Protein AF-A0A519KTJ7-F1 (afdb_monomer_lite)

Sequence (106 aa):
MRLLVPAAVASVLILSACSQGGETSGTPAAPAAPALVLSGVDLTQPVRLLGTEPFWGIELTGQELVYSGVERPEQRAPQPKPVIQGTVATLQTTSTTGTVFDVTLT

Foldseek 3Di:
DDDDDDDDDDDDDDPDDDPPPDPPPPPPPDPDDPQCAAPNDGLCAWDKDFDDPQTKIWIDHNFKTWIDGPPDPIWIWGWDDWDDDPNKIWTWTATPVGRIDIDIDD

Structure (mmCIF, N/CA/C/O backbone):
data_AF-A0A519KTJ7-F1
#
_entry.id   AF-A0A519KTJ7-F1
#
loop_
_atom_site.group_PDB
_atom_site.id
_atom_site.type_symbol
_atom_site.label_atom_id
_atom_site.label_alt_id
_atom_site.label_comp_id
_atom_site.label_asym_id
_atom_site.label_entity_id
_atom_site.label_seq_id
_atom_site.pdbx_PDB_ins_code
_atom_site.Cartn_x
_atom_site.Cartn_y
_atom_site.Cartn_z
_atom_site.occupancy
_atom_site.B_iso_or_equiv
_atom_site.auth_seq_id
_atom_site.auth_comp_id
_atom_site.auth_asym_id
_atom_site.auth_atom_id
_atom_site.pdbx_PDB_model_num
ATOM 1 N N . MET A 1 1 ? 4.428 -66.314 56.466 1.00 37.81 1 MET A N 1
ATOM 2 C CA . MET A 1 1 ? 5.239 -66.438 57.696 1.00 37.81 1 MET A CA 1
ATOM 3 C C . MET A 1 1 ? 5.959 -65.111 57.890 1.00 37.81 1 MET A C 1
ATOM 5 O O . MET A 1 1 ? 6.564 -64.634 56.943 1.00 37.81 1 MET A O 1
ATOM 9 N N . ARG A 1 2 ? 5.730 -64.455 59.034 1.00 54.97 2 ARG A N 1
ATOM 10 C CA . ARG A 1 2 ? 6.283 -63.142 59.423 1.00 54.97 2 ARG A CA 1
ATOM 11 C C . ARG A 1 2 ? 7.786 -63.236 59.729 1.00 54.97 2 ARG A C 1
ATOM 13 O O . ARG A 1 2 ? 8.233 -64.337 60.020 1.00 54.97 2 ARG A O 1
ATOM 20 N N . LEU A 1 3 ? 8.442 -62.066 59.758 1.00 44.00 3 LEU A N 1
ATOM 21 C CA . LEU A 1 3 ? 9.676 -61.627 60.459 1.00 44.00 3 LEU A CA 1
ATOM 22 C C . LEU A 1 3 ? 10.600 -60.890 59.463 1.00 44.00 3 LEU A C 1
ATOM 24 O O . LEU A 1 3 ? 10.828 -61.409 58.383 1.00 44.00 3 LEU A O 1
ATOM 28 N N . LEU A 1 4 ? 11.207 -59.726 59.709 1.00 46.91 4 LEU A N 1
ATOM 29 C CA . LEU A 1 4 ? 11.170 -58.710 60.767 1.00 46.91 4 LEU A CA 1
ATOM 30 C C . LEU A 1 4 ? 12.007 -57.510 60.220 1.00 46.91 4 LEU A C 1
ATOM 32 O O . LEU A 1 4 ? 13.014 -57.733 59.559 1.00 46.91 4 LEU A O 1
ATOM 36 N N . VAL A 1 5 ? 11.601 -56.263 60.475 1.00 57.19 5 VAL A N 1
ATOM 37 C CA . VAL A 1 5 ? 12.367 -54.989 60.286 1.00 57.19 5 VAL A CA 1
ATOM 38 C C . VAL A 1 5 ? 13.170 -54.769 61.600 1.00 57.19 5 VAL A C 1
ATOM 40 O O . VAL A 1 5 ? 12.591 -55.194 62.608 1.00 57.19 5 VAL A O 1
ATOM 43 N N . PRO A 1 6 ? 14.402 -54.167 61.718 1.00 56.69 6 PRO A N 1
ATOM 44 C CA . PRO A 1 6 ? 14.656 -52.736 61.411 1.00 56.69 6 PRO A CA 1
ATOM 45 C C . PRO A 1 6 ? 16.115 -52.177 61.230 1.00 56.69 6 PRO A C 1
ATOM 47 O O . PRO A 1 6 ? 17.113 -52.818 61.528 1.00 56.69 6 PRO A O 1
ATOM 50 N N . ALA A 1 7 ? 16.154 -50.884 60.851 1.00 48.75 7 ALA A N 1
ATOM 51 C CA . ALA A 1 7 ? 17.023 -49.775 61.323 1.00 48.75 7 ALA A CA 1
ATOM 52 C C . ALA A 1 7 ? 18.487 -49.564 60.848 1.00 48.75 7 ALA A C 1
ATOM 54 O O . ALA A 1 7 ? 19.396 -50.265 61.272 1.00 48.75 7 ALA A O 1
ATOM 55 N N . ALA A 1 8 ? 18.701 -48.442 60.132 1.00 52.06 8 ALA A N 1
ATOM 56 C CA . ALA A 1 8 ? 19.743 -47.401 60.332 1.00 52.06 8 ALA A CA 1
ATOM 57 C C . ALA A 1 8 ? 19.522 -46.298 59.257 1.00 52.06 8 ALA A C 1
ATOM 59 O O . ALA A 1 8 ? 19.644 -46.585 58.075 1.00 52.06 8 ALA A O 1
ATOM 60 N N . VAL A 1 9 ? 18.856 -45.164 59.522 1.00 55.38 9 VAL A N 1
ATOM 61 C CA . VAL A 1 9 ? 19.332 -43.876 60.094 1.00 55.38 9 VAL A CA 1
ATOM 62 C C . VAL A 1 9 ? 20.525 -43.239 59.348 1.00 55.38 9 VAL A C 1
ATOM 64 O O . VAL A 1 9 ? 21.560 -43.875 59.206 1.00 55.38 9 VAL A O 1
ATOM 67 N N . ALA A 1 10 ? 20.359 -41.942 59.021 1.00 50.06 10 ALA A N 1
ATOM 68 C CA . ALA A 1 10 ? 21.260 -40.970 58.360 1.00 50.06 10 ALA A CA 1
ATOM 69 C C . ALA A 1 10 ? 21.206 -41.011 56.818 1.00 50.06 10 ALA A C 1
ATOM 71 O O . ALA A 1 10 ? 21.510 -42.028 56.215 1.00 50.06 10 ALA A O 1
ATOM 72 N N . SER A 1 11 ? 20.724 -39.990 56.100 1.00 53.44 11 SER A N 1
ATOM 73 C CA . SER A 1 11 ? 21.076 -38.555 56.146 1.00 53.44 11 SER A CA 1
ATOM 74 C C . SER A 1 11 ? 19.854 -37.740 55.669 1.00 53.44 11 SER A C 1
ATOM 76 O O . SER A 1 11 ? 19.293 -38.057 54.629 1.00 53.44 11 SER A O 1
ATOM 78 N N . VAL A 1 12 ? 19.221 -36.825 56.410 1.00 58.59 12 VAL A N 1
ATOM 79 C CA . VAL A 1 12 ? 19.664 -35.499 56.885 1.00 58.59 12 VAL A CA 1
ATOM 80 C C . VAL A 1 12 ? 20.399 -34.684 55.809 1.00 58.59 12 VAL A C 1
ATOM 82 O O . VAL A 1 12 ? 21.482 -35.062 55.383 1.00 58.59 12 VAL A O 1
ATOM 85 N N . LEU A 1 13 ? 19.788 -33.534 55.475 1.00 59.00 13 LEU A N 1
ATOM 86 C CA . LEU A 1 13 ? 20.279 -32.379 54.701 1.00 59.00 13 LEU A CA 1
ATOM 87 C C . LEU A 1 13 ? 20.228 -32.466 53.170 1.00 59.00 13 LEU A C 1
ATOM 89 O O . LEU A 1 13 ? 21.270 -32.678 52.575 1.00 59.00 13 LEU A O 1
ATOM 93 N N . ILE A 1 14 ? 19.075 -32.136 52.557 1.00 63.38 14 ILE A N 1
ATOM 94 C CA . ILE A 1 14 ? 18.976 -31.078 51.518 1.00 63.38 14 ILE A CA 1
ATOM 95 C C . ILE A 1 14 ? 17.564 -30.444 51.574 1.00 63.38 14 ILE A C 1
ATOM 97 O O . ILE A 1 14 ? 16.696 -30.715 50.752 1.00 63.38 14 ILE A O 1
ATOM 101 N N . LEU A 1 15 ? 17.320 -29.611 52.591 1.00 56.41 15 LEU A N 1
ATOM 102 C CA . LEU A 1 15 ? 16.210 -28.644 52.642 1.00 56.41 15 LEU A CA 1
ATOM 103 C C . LEU A 1 15 ? 16.801 -27.225 52.611 1.00 56.41 15 LEU A C 1
ATOM 105 O O . LEU A 1 15 ? 16.672 -26.453 53.556 1.00 56.41 15 LEU A O 1
ATOM 109 N N . SER A 1 16 ? 17.513 -26.888 51.535 1.00 56.00 16 SER A N 1
ATOM 110 C CA . SER A 1 16 ? 18.119 -25.565 51.369 1.00 56.00 16 SER A CA 1
ATOM 111 C C . SER A 1 16 ? 17.628 -24.863 50.104 1.00 56.00 16 SER A C 1
ATOM 113 O O . SER A 1 16 ? 17.960 -25.279 48.998 1.00 56.00 16 SER A O 1
ATOM 115 N N . ALA A 1 17 ? 16.932 -23.749 50.348 1.00 51.59 17 ALA A N 1
ATOM 116 C CA . ALA A 1 17 ? 16.737 -22.581 49.487 1.00 51.59 17 ALA A CA 1
ATOM 117 C C . ALA A 1 17 ? 15.804 -22.779 48.277 1.00 51.59 17 ALA A C 1
ATOM 119 O O . ALA A 1 17 ? 16.210 -23.215 47.210 1.00 51.59 17 ALA A O 1
ATOM 120 N N . CYS A 1 18 ? 14.511 -22.461 48.385 1.00 64.19 18 CYS A N 1
ATOM 121 C CA . CYS A 1 18 ? 14.024 -21.072 48.364 1.00 64.19 18 CYS A CA 1
ATOM 122 C C . CYS A 1 18 ? 14.839 -20.195 47.403 1.00 64.19 18 CYS A C 1
ATOM 124 O O . CYS A 1 18 ? 15.650 -19.383 47.838 1.00 64.19 18 CYS A O 1
ATOM 126 N N . SER A 1 19 ? 14.595 -20.331 46.101 1.00 49.00 19 SER A N 1
ATOM 127 C CA . SER A 1 19 ? 14.697 -19.171 45.223 1.00 49.00 19 SER A CA 1
ATOM 128 C C . SER A 1 19 ? 13.278 -18.663 45.023 1.00 49.00 19 SER A C 1
ATOM 130 O O . SER A 1 19 ? 12.453 -19.315 44.386 1.00 49.00 19 SER A O 1
ATOM 132 N N . GLN A 1 20 ? 12.984 -17.555 45.702 1.00 55.16 20 GLN A N 1
ATOM 133 C CA . GLN A 1 20 ? 11.789 -16.749 45.522 1.00 55.16 20 GLN A CA 1
ATOM 134 C C . GLN A 1 20 ? 11.644 -16.504 44.015 1.00 55.16 20 GLN A C 1
ATOM 136 O O . GLN A 1 20 ? 12.455 -15.790 43.425 1.00 55.16 20 GLN A O 1
ATOM 141 N N . GLY A 1 21 ? 10.665 -17.152 43.381 1.00 50.78 21 GLY A N 1
ATOM 142 C CA . GLY A 1 21 ? 10.274 -16.822 42.018 1.00 50.78 21 GLY A CA 1
ATOM 143 C C . GLY A 1 21 ? 9.787 -15.387 42.056 1.00 50.78 21 GLY A C 1
ATOM 144 O O . GLY A 1 21 ? 8.693 -15.133 42.550 1.00 50.78 21 GLY A O 1
ATOM 145 N N . GLY A 1 22 ? 10.662 -14.461 41.667 1.00 52.31 22 GLY A N 1
ATOM 146 C CA . GLY A 1 22 ? 10.378 -13.042 41.676 1.00 52.31 22 GLY A CA 1
ATOM 147 C C . GLY A 1 22 ? 9.082 -12.809 40.925 1.00 52.31 22 GLY A C 1
ATOM 148 O O . GLY A 1 22 ? 8.974 -13.145 39.747 1.00 52.31 22 GLY A O 1
ATOM 149 N N . GLU A 1 23 ? 8.098 -12.253 41.621 1.00 56.47 23 GLU A N 1
ATOM 150 C CA . GLU A 1 23 ? 6.971 -11.616 40.972 1.00 56.47 23 GLU A CA 1
ATOM 151 C C . GLU A 1 23 ? 7.566 -10.465 40.165 1.00 56.47 23 GLU A C 1
ATOM 153 O O . GLU A 1 23 ? 7.867 -9.387 40.679 1.00 56.47 23 GLU A O 1
ATOM 158 N N . THR A 1 24 ? 7.828 -10.724 38.884 1.00 57.72 24 THR A N 1
ATOM 159 C CA . THR A 1 24 ? 7.938 -9.667 37.896 1.00 57.72 24 THR A CA 1
ATOM 160 C C . THR A 1 24 ? 6.618 -8.924 37.983 1.00 57.72 24 THR A C 1
ATOM 162 O O . THR A 1 24 ? 5.607 -9.391 37.462 1.00 57.72 24 THR A O 1
ATOM 165 N N . SER A 1 25 ? 6.628 -7.793 38.694 1.00 60.50 25 SER A N 1
ATOM 166 C CA . SER A 1 25 ? 5.608 -6.763 38.574 1.00 60.50 25 SER A CA 1
ATOM 167 C C . SER A 1 25 ? 5.412 -6.537 37.088 1.00 60.50 25 SER A C 1
ATOM 169 O O . SER A 1 25 ? 6.275 -5.970 36.416 1.00 60.50 25 SER A O 1
ATOM 171 N N . GLY A 1 26 ? 4.316 -7.080 36.566 1.00 60.53 26 GLY A N 1
ATOM 172 C CA . GLY A 1 26 ? 3.933 -6.885 35.189 1.00 60.53 26 GLY A CA 1
ATOM 173 C C . GLY A 1 26 ? 3.752 -5.393 35.002 1.00 60.53 26 GLY A C 1
ATOM 174 O O . GLY A 1 26 ? 2.806 -4.812 35.532 1.00 60.53 26 GLY A O 1
ATOM 175 N N . THR A 1 27 ? 4.679 -4.765 34.280 1.00 70.38 27 THR A N 1
ATOM 176 C CA . THR A 1 27 ? 4.428 -3.471 33.655 1.00 70.38 27 THR A CA 1
ATOM 177 C C . THR A 1 27 ? 3.053 -3.564 32.996 1.00 70.38 27 THR A C 1
ATOM 179 O O . THR A 1 27 ? 2.848 -4.499 32.213 1.00 70.38 27 THR A O 1
ATOM 182 N N . PRO A 1 28 ? 2.103 -2.665 33.319 1.00 70.94 28 PRO A N 1
ATOM 183 C CA . PRO A 1 28 ? 0.800 -2.661 32.679 1.00 70.94 28 PRO A CA 1
ATOM 184 C C . PRO A 1 28 ? 0.990 -2.720 31.167 1.00 70.94 28 PRO A C 1
ATOM 186 O O . PRO A 1 28 ? 1.745 -1.920 30.609 1.00 70.94 28 PRO A O 1
ATOM 189 N N . ALA A 1 29 ? 0.363 -3.707 30.524 1.00 72.12 29 ALA A N 1
ATOM 190 C CA . ALA A 1 29 ? 0.430 -3.851 29.080 1.00 72.12 29 ALA A CA 1
ATOM 191 C C . ALA A 1 29 ? 0.033 -2.515 28.444 1.00 72.12 29 ALA A C 1
ATOM 193 O O . ALA A 1 29 ? -0.997 -1.936 28.799 1.00 72.12 29 ALA A O 1
ATOM 194 N N . ALA A 1 30 ? 0.879 -2.009 27.544 1.00 76.38 30 ALA A N 1
ATOM 195 C CA . ALA A 1 30 ? 0.569 -0.795 26.812 1.00 76.38 30 ALA A CA 1
ATOM 196 C C . ALA A 1 30 ? -0.804 -0.961 26.130 1.00 76.38 30 ALA A C 1
ATOM 198 O O . ALA A 1 30 ? -1.097 -2.058 25.640 1.00 76.38 30 ALA A O 1
ATOM 199 N N . PRO A 1 31 ? -1.647 0.089 26.107 1.00 69.38 31 PRO A N 1
ATOM 200 C CA . PRO A 1 31 ? -2.938 0.020 25.443 1.00 69.38 31 PRO A CA 1
ATOM 201 C C . PRO A 1 31 ? -2.763 -0.503 24.017 1.00 69.38 31 PRO A C 1
ATOM 203 O O . PRO A 1 31 ? -1.839 -0.088 23.311 1.00 69.38 31 PRO A O 1
ATOM 206 N N . ALA A 1 32 ? -3.640 -1.421 23.607 1.00 66.31 32 ALA A N 1
ATOM 207 C CA . ALA A 1 32 ? -3.634 -1.943 22.249 1.00 66.31 32 ALA A CA 1
ATOM 208 C C . ALA A 1 32 ? -3.697 -0.775 21.255 1.00 66.31 32 ALA A C 1
ATOM 210 O O . ALA A 1 32 ? -4.489 0.156 21.425 1.00 66.31 32 ALA A O 1
ATOM 211 N N . ALA A 1 33 ? -2.835 -0.811 20.236 1.00 68.62 33 ALA A N 1
ATOM 212 C CA . ALA A 1 33 ? -2.850 0.199 19.190 1.00 68.62 33 ALA A CA 1
ATOM 213 C C . ALA A 1 33 ? -4.248 0.250 18.541 1.00 68.62 33 ALA A C 1
ATOM 215 O O . ALA A 1 33 ? -4.878 -0.799 18.386 1.00 68.62 33 ALA A O 1
ATOM 216 N N . PRO A 1 34 ? -4.743 1.444 18.163 1.00 68.56 34 PRO A N 1
ATOM 217 C CA . PRO A 1 34 ? -6.030 1.564 17.492 1.00 68.56 34 PRO A CA 1
ATOM 218 C C . PRO A 1 34 ? -6.052 0.697 16.231 1.00 68.56 34 PRO A C 1
ATOM 220 O O . PRO A 1 34 ? -5.069 0.647 15.486 1.00 68.56 34 PRO A O 1
ATOM 223 N N . ALA A 1 35 ? -7.175 0.010 16.015 1.00 73.31 35 ALA A N 1
ATOM 224 C CA . ALA A 1 35 ? -7.362 -0.858 14.864 1.00 73.31 35 ALA A CA 1
ATOM 225 C C . ALA A 1 35 ? -7.263 -0.032 13.572 1.00 73.31 35 ALA A C 1
ATOM 227 O O . ALA A 1 35 ? -7.957 0.975 13.420 1.00 73.31 35 ALA A O 1
ATOM 228 N N . LEU A 1 36 ? -6.399 -0.448 12.643 1.00 88.88 36 LEU A N 1
ATOM 229 C CA . LEU A 1 36 ? -6.225 0.217 11.351 1.00 88.88 36 LEU A CA 1
ATOM 230 C C . LEU A 1 36 ? -7.271 -0.293 10.355 1.00 88.88 36 LEU A C 1
ATOM 232 O O . LEU A 1 36 ? -6.935 -0.891 9.339 1.00 88.88 36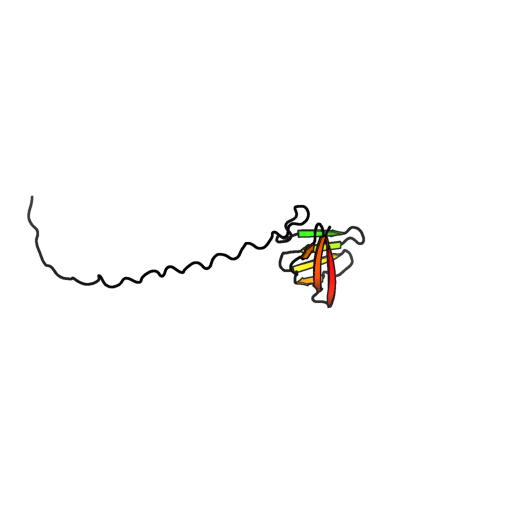 LEU A O 1
ATOM 236 N N . VAL A 1 37 ? -8.547 -0.088 10.679 1.00 93.88 37 VAL A N 1
ATOM 237 C CA . VAL A 1 37 ? -9.675 -0.560 9.871 1.00 93.88 37 VAL A CA 1
ATOM 238 C C . VAL A 1 37 ? -10.236 0.587 9.033 1.00 93.88 37 VAL A C 1
ATOM 240 O O . VAL A 1 37 ? -10.669 1.599 9.582 1.00 93.88 37 VAL A O 1
ATOM 243 N N . LEU A 1 38 ? -10.272 0.413 7.711 1.00 94.75 38 LEU A N 1
ATOM 244 C CA . LEU A 1 38 ? -10.885 1.333 6.751 1.00 94.75 38 LEU A CA 1
ATOM 245 C C . LEU A 1 38 ? -12.106 0.660 6.120 1.00 94.75 38 LEU A C 1
ATOM 247 O O . LEU A 1 38 ? -11.965 -0.341 5.425 1.00 94.75 38 LEU A O 1
ATOM 251 N N . SER A 1 39 ? -13.309 1.183 6.363 1.00 92.44 39 SER A N 1
ATOM 252 C CA . SER A 1 39 ? -14.551 0.651 5.769 1.00 92.44 39 SER A CA 1
ATOM 253 C C . SER A 1 39 ? -14.752 -0.864 5.982 1.00 92.44 39 SER A C 1
ATOM 255 O O . SER A 1 39 ? -15.289 -1.564 5.130 1.00 92.44 39 SER A O 1
ATOM 257 N N . GLY A 1 40 ? -14.303 -1.386 7.131 1.00 93.19 40 GLY A N 1
ATOM 258 C CA . GLY A 1 40 ? -14.355 -2.815 7.469 1.00 93.19 40 GLY A CA 1
ATOM 259 C C . GLY A 1 40 ? -13.159 -3.644 6.981 1.00 93.19 40 GLY A C 1
ATOM 260 O O . GLY A 1 40 ? -13.063 -4.817 7.331 1.00 93.19 40 GLY A O 1
ATOM 261 N N . VAL A 1 41 ? -12.230 -3.048 6.230 1.00 94.81 41 VAL A N 1
ATOM 262 C CA . VAL A 1 41 ? -10.977 -3.680 5.800 1.00 94.81 41 VAL A CA 1
ATOM 263 C C . VAL A 1 41 ? -9.891 -3.417 6.834 1.00 94.81 41 VAL A C 1
ATOM 265 O O . VAL A 1 41 ? -9.547 -2.268 7.096 1.00 94.81 41 VAL A O 1
ATOM 268 N N . ASP A 1 42 ? -9.330 -4.475 7.411 1.00 93.56 42 ASP A N 1
ATOM 269 C CA . ASP A 1 42 ? -8.188 -4.3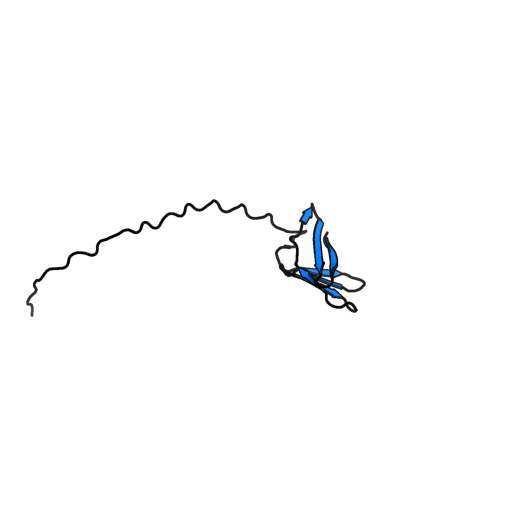79 8.320 1.00 93.56 42 ASP A CA 1
ATOM 270 C C . ASP A 1 42 ? -6.879 -4.207 7.531 1.00 93.56 42 ASP A C 1
ATOM 272 O O . ASP A 1 42 ? -6.382 -5.149 6.917 1.00 93.56 42 ASP A O 1
ATOM 276 N N . LEU A 1 43 ? -6.304 -3.002 7.568 1.00 94.00 43 LEU A N 1
ATOM 277 C CA . LEU A 1 43 ? -5.050 -2.658 6.890 1.00 94.00 43 LEU A CA 1
ATOM 278 C C . LEU A 1 43 ? -3.799 -3.178 7.622 1.00 94.00 43 LEU A C 1
ATOM 280 O O . LEU A 1 43 ? -2.680 -2.935 7.165 1.00 94.00 43 LEU A O 1
ATOM 284 N N . THR A 1 44 ? -3.955 -3.861 8.763 1.00 91.12 44 THR A N 1
ATOM 285 C CA . THR A 1 44 ? -2.863 -4.626 9.393 1.00 91.12 44 THR A CA 1
ATOM 286 C C . THR A 1 44 ? -2.676 -6.006 8.766 1.00 91.12 44 THR A C 1
ATOM 288 O O . THR A 1 44 ? -1.626 -6.620 8.952 1.00 91.12 44 THR A O 1
ATOM 291 N N . GLN A 1 45 ? -3.673 -6.483 8.019 1.00 94.38 45 GLN A N 1
ATOM 292 C CA . GLN A 1 45 ? -3.612 -7.731 7.270 1.00 94.38 45 GLN A CA 1
ATOM 293 C C . GLN A 1 45 ? -3.154 -7.481 5.829 1.00 94.38 45 GLN A C 1
ATOM 295 O O . GLN A 1 45 ? -3.244 -6.351 5.339 1.00 94.38 45 GLN A O 1
ATOM 300 N N . PRO A 1 46 ? -2.691 -8.527 5.121 1.00 96.38 46 PRO A N 1
ATOM 301 C CA . PRO A 1 46 ? -2.426 -8.416 3.702 1.00 96.38 46 PRO A CA 1
ATOM 302 C C . PRO A 1 46 ? -3.673 -7.988 2.920 1.00 96.38 46 PRO A C 1
ATOM 304 O O . PRO A 1 46 ? -4.731 -8.611 3.036 1.00 96.38 46 PRO A O 1
ATOM 307 N N . VAL A 1 47 ? -3.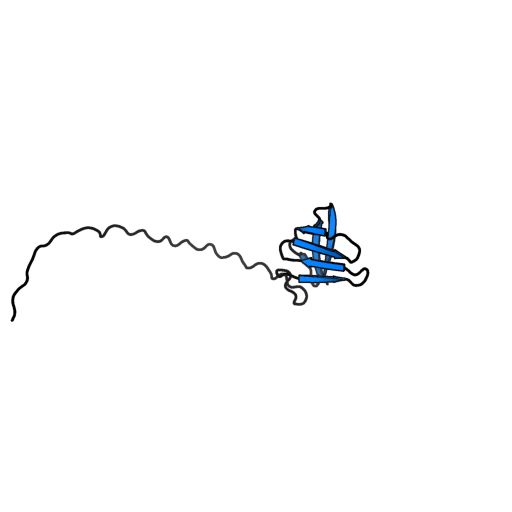548 -6.945 2.100 1.00 97.06 47 VAL A N 1
ATOM 308 C CA . VAL A 1 47 ? -4.636 -6.434 1.253 1.00 97.06 47 VAL A CA 1
A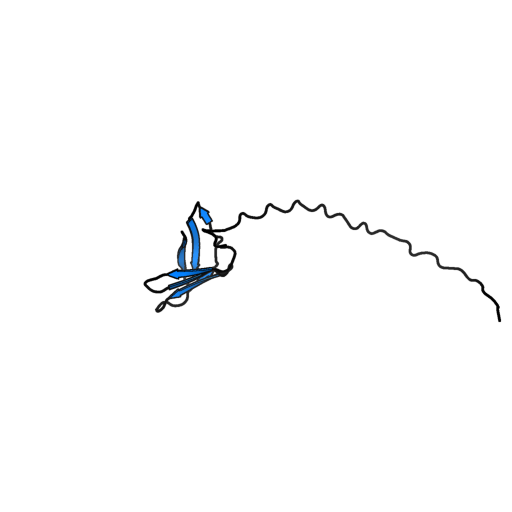TOM 309 C C . VAL A 1 47 ? -4.163 -6.229 -0.179 1.00 97.06 47 VAL A C 1
ATOM 311 O O . VAL A 1 47 ? -3.015 -5.865 -0.434 1.00 97.06 47 VAL A O 1
ATOM 314 N N . ARG A 1 48 ? -5.076 -6.436 -1.132 1.00 97.44 48 ARG A N 1
ATOM 315 C CA . ARG A 1 48 ? -4.818 -6.236 -2.559 1.00 97.44 48 ARG A CA 1
ATOM 316 C C . ARG A 1 48 ? -5.686 -5.110 -3.101 1.00 97.44 48 ARG A C 1
ATOM 318 O O . ARG A 1 48 ? -6.910 -5.187 -3.062 1.00 97.44 48 ARG A O 1
ATOM 325 N N . LEU A 1 49 ? -5.028 -4.093 -3.635 1.00 96.38 49 LEU A N 1
ATOM 326 C CA . LEU A 1 49 ? -5.630 -2.955 -4.313 1.00 96.38 49 LEU A CA 1
ATOM 327 C C . LEU A 1 49 ? -5.608 -3.223 -5.815 1.00 96.38 49 LEU A C 1
ATOM 329 O O . LEU A 1 49 ? -4.592 -3.675 -6.349 1.00 96.38 49 LEU A O 1
ATOM 333 N N . LEU A 1 50 ? -6.718 -2.948 -6.492 1.00 96.06 50 LEU A N 1
ATOM 334 C CA . LEU A 1 50 ? -6.872 -3.167 -7.926 1.00 96.06 50 LEU A CA 1
ATOM 335 C C . LEU A 1 50 ? -7.314 -1.864 -8.579 1.00 96.06 50 LEU A C 1
ATOM 337 O O . LEU A 1 50 ? -8.311 -1.274 -8.167 1.00 96.06 50 LEU A O 1
ATOM 341 N N . GLY A 1 51 ? -6.580 -1.435 -9.599 1.00 93.69 51 GLY A N 1
ATOM 342 C CA . GLY A 1 51 ? -6.933 -0.281 -10.409 1.00 93.69 51 GLY A CA 1
ATOM 343 C C . GLY A 1 51 ? -7.387 -0.678 -11.801 1.00 93.69 51 GLY A C 1
ATOM 344 O O . GLY A 1 51 ? -6.807 -1.560 -12.442 1.00 93.69 51 GLY A O 1
ATOM 345 N N . THR A 1 52 ? -8.418 0.008 -12.280 1.00 90.44 52 THR A N 1
ATOM 346 C CA . THR A 1 52 ? -8.893 -0.093 -13.657 1.00 90.44 52 THR A CA 1
ATOM 347 C C . THR A 1 52 ? -8.314 1.057 -14.472 1.00 90.44 52 THR A C 1
ATOM 349 O O . THR A 1 52 ? -8.596 2.214 -14.183 1.00 90.44 52 THR A O 1
ATOM 352 N N . GLU A 1 53 ? -7.538 0.704 -15.492 1.00 90.12 53 GLU A N 1
ATOM 353 C CA . GLU A 1 53 ? -6.997 1.575 -16.544 1.00 90.12 53 GLU A CA 1
ATOM 354 C C . GLU A 1 53 ? -5.944 2.640 -16.132 1.00 90.12 53 GLU A C 1
ATOM 356 O O . GLU A 1 53 ? -6.245 3.627 -15.464 1.00 90.12 53 GLU A O 1
ATOM 361 N N . PRO A 1 54 ? -4.680 2.464 -16.582 1.00 88.50 54 PRO A N 1
ATOM 362 C CA . PRO A 1 54 ? -4.144 1.183 -17.062 1.00 88.50 54 PRO A CA 1
ATOM 363 C C . PRO A 1 54 ? -4.372 0.105 -15.989 1.00 88.50 54 PRO A C 1
ATOM 365 O O . PRO A 1 54 ? -4.422 0.423 -14.809 1.00 88.50 54 PRO A O 1
ATOM 368 N N . PHE A 1 55 ? -4.555 -1.165 -16.354 1.00 94.94 55 PHE A N 1
ATOM 369 C CA . PHE A 1 55 ? -4.720 -2.203 -15.329 1.00 94.94 55 PHE A CA 1
ATOM 370 C C . PHE A 1 55 ? -3.459 -2.296 -14.462 1.00 94.94 55 PHE A C 1
ATOM 372 O O . PHE A 1 55 ? -2.352 -2.504 -14.975 1.00 94.94 55 PHE A O 1
ATOM 379 N N . TRP A 1 56 ? -3.635 -2.143 -13.153 1.00 95.94 56 TRP A N 1
ATOM 380 C CA . TRP A 1 56 ? -2.561 -2.229 -12.169 1.00 95.94 56 TRP A CA 1
ATOM 381 C C . TRP A 1 56 ? -3.063 -2.844 -10.864 1.00 95.94 56 TRP A C 1
ATOM 383 O O . TRP A 1 56 ? -4.264 -2.907 -10.593 1.00 95.94 56 TRP A O 1
ATOM 393 N N . GLY A 1 57 ? -2.124 -3.304 -10.045 1.00 97.06 57 GLY A N 1
ATOM 394 C CA . GLY A 1 57 ? -2.398 -3.774 -8.698 1.00 97.06 57 GLY A CA 1
ATOM 395 C C . GLY A 1 57 ? -1.303 -3.362 -7.726 1.00 97.06 57 GLY A C 1
ATOM 396 O O . GLY A 1 57 ? -0.141 -3.215 -8.108 1.00 97.06 57 GLY A O 1
ATOM 397 N N . ILE A 1 58 ? -1.691 -3.195 -6.466 1.00 97.62 58 ILE A N 1
ATOM 398 C CA . ILE A 1 58 ? -0.769 -3.051 -5.341 1.00 97.62 58 ILE A CA 1
ATOM 399 C C . ILE A 1 58 ? -1.116 -4.123 -4.313 1.00 97.62 58 ILE A C 1
ATOM 401 O O . ILE A 1 58 ? -2.264 -4.227 -3.888 1.00 97.62 58 ILE A O 1
ATOM 405 N N . GLU A 1 59 ? -0.131 -4.908 -3.900 1.00 98.25 59 GLU A N 1
ATOM 406 C CA . GLU A 1 59 ? -0.243 -5.799 -2.750 1.00 98.25 59 GLU A CA 1
ATOM 407 C C . GLU A 1 59 ? 0.455 -5.155 -1.553 1.00 98.25 59 GLU A C 1
ATOM 409 O O . GLU A 1 59 ? 1.632 -4.800 -1.626 1.00 98.25 59 GLU A O 1
ATOM 414 N N . LEU A 1 60 ? -0.288 -4.969 -0.466 1.00 97.69 60 LEU A N 1
ATOM 415 C CA . LEU A 1 60 ? 0.229 -4.542 0.828 1.00 97.69 60 LEU A CA 1
ATOM 416 C C . LEU A 1 60 ? 0.321 -5.797 1.690 1.00 97.69 60 LEU A C 1
ATOM 418 O O . LEU A 1 60 ? -0.704 -6.336 2.087 1.00 97.69 60 LEU A O 1
ATOM 422 N N . THR A 1 61 ? 1.527 -6.292 1.947 1.00 96.31 61 THR A N 1
ATOM 423 C CA . THR A 1 61 ? 1.763 -7.583 2.633 1.00 96.31 61 THR A CA 1
ATOM 424 C C . THR A 1 61 ? 1.887 -7.460 4.157 1.00 96.31 61 THR A C 1
ATOM 426 O O . THR A 1 61 ? 2.061 -8.455 4.855 1.00 96.31 61 THR A O 1
ATOM 429 N N . GLY A 1 62 ? 1.852 -6.233 4.681 1.00 93.81 62 GLY A N 1
ATOM 430 C CA . GLY A 1 62 ? 2.198 -5.894 6.065 1.00 93.81 62 GLY A CA 1
ATOM 431 C C . GLY A 1 62 ? 3.680 -5.546 6.256 1.00 93.81 62 GLY A C 1
ATOM 432 O O . GLY A 1 62 ? 4.043 -4.982 7.286 1.00 93.81 62 GLY A O 1
ATOM 433 N N . GLN A 1 63 ? 4.530 -5.839 5.267 1.00 95.12 63 GLN A N 1
ATOM 434 C CA . GLN A 1 63 ? 5.971 -5.546 5.291 1.00 95.12 63 GLN A CA 1
ATOM 435 C C . GLN A 1 63 ? 6.427 -4.812 4.030 1.00 95.12 63 GLN A C 1
ATOM 437 O O . GLN A 1 63 ? 7.203 -3.859 4.101 1.00 95.12 63 GLN A O 1
ATOM 442 N N . GLU A 1 64 ? 5.910 -5.230 2.879 1.00 97.44 64 GLU A N 1
ATOM 443 C CA . GLU A 1 64 ? 6.216 -4.670 1.567 1.00 97.44 64 GLU A CA 1
ATOM 444 C C . GLU A 1 64 ? 4.952 -4.213 0.842 1.00 97.44 64 GLU A C 1
ATOM 446 O O . GLU A 1 64 ? 3.897 -4.848 0.929 1.00 97.44 64 GLU A O 1
ATOM 451 N N . LEU A 1 65 ? 5.119 -3.139 0.075 1.00 98.31 65 LEU A N 1
ATOM 452 C CA . LEU A 1 65 ? 4.249 -2.735 -1.013 1.00 98.31 65 LEU A CA 1
ATOM 453 C C . LEU A 1 65 ? 4.829 -3.301 -2.313 1.00 98.31 65 LEU A C 1
ATOM 455 O O . LEU A 1 65 ? 5.964 -2.979 -2.677 1.00 98.31 65 LEU A O 1
ATOM 459 N N . VAL A 1 66 ? 4.040 -4.107 -3.024 1.00 98.31 66 VAL A N 1
ATOM 460 C CA . VAL A 1 66 ? 4.394 -4.664 -4.338 1.00 98.31 66 VAL A CA 1
ATOM 461 C C . VAL A 1 66 ? 3.451 -4.101 -5.393 1.00 98.31 66 VAL A C 1
ATOM 463 O O . VAL A 1 66 ? 2.256 -4.388 -5.389 1.00 98.31 66 VAL A O 1
ATOM 466 N N . TYR A 1 67 ? 3.984 -3.291 -6.300 1.00 97.62 67 TYR A N 1
ATOM 467 C CA . TYR A 1 67 ? 3.258 -2.736 -7.436 1.00 97.62 67 TYR A CA 1
ATOM 468 C C . TYR A 1 67 ? 3.460 -3.601 -8.681 1.00 97.62 67 TYR A C 1
ATOM 470 O O . TYR A 1 67 ? 4.591 -3.944 -9.026 1.00 97.62 67 TYR A O 1
ATOM 478 N N . SER A 1 68 ? 2.371 -3.885 -9.397 1.00 96.94 68 SER A N 1
ATOM 479 C CA . SER A 1 68 ? 2.376 -4.608 -10.674 1.00 96.94 68 SER A CA 1
ATOM 480 C C . SER A 1 68 ? 1.466 -3.926 -11.700 1.00 96.94 68 SER A C 1
ATOM 482 O O . SER A 1 68 ? 0.407 -3.396 -11.361 1.00 96.94 68 SER A O 1
ATOM 484 N N . GLY A 1 69 ? 1.864 -3.948 -12.972 1.00 95.31 69 GLY A N 1
ATOM 485 C CA . GLY A 1 69 ? 1.071 -3.433 -14.090 1.00 95.31 69 GLY A CA 1
ATOM 486 C C . GLY A 1 69 ? 1.407 -4.170 -15.385 1.00 95.31 69 GLY A C 1
ATOM 487 O O . GLY A 1 69 ? 2.510 -4.684 -15.528 1.00 95.31 69 GLY A O 1
ATOM 488 N N . VAL A 1 70 ? 0.464 -4.226 -16.331 1.00 91.50 70 VAL A N 1
ATOM 489 C CA . VAL A 1 70 ? 0.570 -5.067 -17.549 1.00 91.50 70 VAL A CA 1
ATOM 490 C C . VAL A 1 70 ? 1.822 -4.770 -18.389 1.00 91.50 70 VAL A C 1
ATOM 492 O O . VAL A 1 70 ? 2.407 -5.682 -18.963 1.00 91.50 70 VAL A O 1
ATOM 495 N N . GLU A 1 71 ? 2.268 -3.515 -18.423 1.00 89.25 71 GLU A N 1
ATOM 496 C CA . GLU A 1 71 ? 3.424 -3.069 -19.221 1.00 89.25 71 GLU A CA 1
ATOM 497 C C . GLU A 1 71 ? 4.479 -2.345 -18.379 1.00 89.25 71 GLU A C 1
ATOM 499 O O . GLU A 1 71 ? 5.288 -1.563 -18.880 1.00 89.25 71 GLU A O 1
ATOM 504 N N . ARG A 1 72 ? 4.446 -2.553 -17.062 1.00 90.12 72 ARG A N 1
ATOM 505 C CA . ARG A 1 72 ? 5.359 -1.898 -16.128 1.00 90.12 72 ARG A CA 1
ATOM 506 C C . ARG A 1 72 ? 6.108 -2.971 -15.348 1.00 90.12 72 ARG A C 1
ATOM 508 O O . ARG A 1 72 ? 5.463 -3.895 -14.856 1.00 90.12 72 ARG A O 1
ATOM 515 N N . PRO A 1 73 ? 7.442 -2.861 -15.214 1.00 94.56 73 PRO A N 1
ATOM 516 C CA . PRO A 1 73 ? 8.185 -3.730 -14.316 1.00 94.56 73 PRO A CA 1
ATOM 517 C C . PRO A 1 73 ? 7.577 -3.696 -12.914 1.00 94.56 73 PRO A C 1
ATOM 519 O O . PRO A 1 73 ? 7.117 -2.644 -12.462 1.00 94.56 73 PRO A O 1
ATOM 522 N N . GLU A 1 74 ? 7.597 -4.839 -12.233 1.00 97.19 74 GLU A N 1
ATOM 523 C CA . GLU A 1 74 ? 7.227 -4.896 -10.823 1.00 97.19 74 GLU A CA 1
ATOM 524 C C . GLU A 1 74 ? 8.121 -3.944 -10.019 1.00 97.19 74 GLU A C 1
ATOM 526 O O . GLU A 1 74 ? 9.332 -3.856 -10.245 1.00 97.19 74 GLU A O 1
ATOM 531 N N . GLN A 1 75 ? 7.522 -3.226 -9.074 1.00 97.94 75 GLN A N 1
ATOM 532 C CA . GLN A 1 75 ? 8.240 -2.336 -8.171 1.00 97.94 75 GLN A CA 1
ATOM 533 C C . GLN A 1 75 ? 7.927 -2.707 -6.729 1.00 97.94 75 GLN A C 1
ATOM 535 O O . GLN A 1 75 ? 6.779 -2.971 -6.377 1.00 97.94 75 GLN A O 1
ATOM 540 N N . ARG A 1 76 ? 8.956 -2.694 -5.882 1.00 98.44 76 ARG A N 1
ATOM 541 C CA . ARG A 1 76 ? 8.846 -3.028 -4.459 1.00 98.44 76 ARG A CA 1
ATOM 542 C C . ARG A 1 76 ? 9.287 -1.865 -3.597 1.00 98.44 76 ARG A C 1
ATOM 544 O O . ARG A 1 76 ? 10.286 -1.216 -3.916 1.00 98.44 76 ARG A O 1
ATOM 551 N N . ALA A 1 77 ? 8.569 -1.634 -2.509 1.00 98.44 77 ALA A N 1
ATOM 552 C CA . ALA A 1 77 ? 8.883 -0.629 -1.503 1.00 98.44 77 ALA A CA 1
ATOM 553 C C . ALA A 1 77 ? 8.592 -1.177 -0.095 1.00 98.44 77 ALA A C 1
ATOM 555 O O . ALA A 1 77 ? 7.692 -2.006 0.051 1.00 98.44 77 ALA A O 1
ATOM 556 N N . PRO A 1 78 ? 9.275 -0.698 0.958 1.00 98.06 78 PRO A N 1
ATOM 557 C CA . PRO A 1 78 ? 8.843 -0.950 2.330 1.00 98.06 78 PRO A CA 1
ATOM 558 C C . PRO A 1 78 ? 7.414 -0.434 2.539 1.00 98.06 78 PRO A C 1
ATOM 560 O O . PRO A 1 78 ? 7.091 0.676 2.103 1.00 98.06 78 PRO A O 1
ATOM 563 N N . GLN A 1 79 ? 6.563 -1.205 3.214 1.00 97.06 79 GLN A N 1
ATOM 564 C CA . GLN A 1 79 ? 5.211 -0.765 3.552 1.00 97.06 79 GLN A CA 1
ATOM 565 C C . GLN A 1 79 ? 5.253 0.142 4.794 1.00 97.06 79 GLN A C 1
ATOM 567 O O . GLN A 1 79 ? 5.658 -0.308 5.868 1.00 97.06 79 GLN A O 1
ATOM 572 N N . PRO A 1 80 ? 4.826 1.413 4.694 1.00 95.69 80 PRO A N 1
ATOM 573 C CA . PRO A 1 80 ? 4.727 2.292 5.848 1.00 95.69 80 PRO A CA 1
ATOM 574 C C . PRO A 1 80 ? 3.477 1.944 6.664 1.00 95.69 80 PRO A C 1
ATOM 576 O O . PRO A 1 80 ? 2.533 1.326 6.165 1.00 95.69 80 PRO A O 1
ATOM 579 N N . LYS A 1 81 ? 3.426 2.399 7.918 1.00 94.31 81 LYS A N 1
ATOM 580 C CA . LYS A 1 81 ? 2.188 2.328 8.699 1.00 94.31 81 LYS A CA 1
ATOM 581 C C . LYS A 1 81 ? 1.135 3.257 8.063 1.00 94.31 81 LYS A C 1
ATOM 583 O O . LYS A 1 81 ? 1.435 4.443 7.914 1.00 94.31 81 LYS A O 1
ATOM 588 N N . PRO A 1 82 ? -0.076 2.769 7.734 1.00 94.81 82 PRO A N 1
ATOM 589 C CA . PRO A 1 82 ? -1.148 3.618 7.227 1.00 94.81 82 PRO A CA 1
ATOM 590 C C . PRO A 1 82 ? -1.523 4.723 8.218 1.00 94.81 82 PRO A C 1
ATOM 592 O O . PRO A 1 82 ? -1.614 4.480 9.427 1.00 94.81 82 PRO A O 1
ATOM 595 N N . VAL A 1 83 ? -1.795 5.918 7.700 1.00 94.94 83 VAL A N 1
ATOM 596 C CA . VAL A 1 83 ? -2.388 7.023 8.464 1.00 94.94 83 VAL A CA 1
ATOM 597 C C . VAL A 1 83 ? -3.861 7.117 8.093 1.00 94.94 83 VAL A C 1
ATOM 599 O O . VAL A 1 83 ? -4.183 7.363 6.937 1.00 94.94 83 VAL A O 1
ATOM 602 N N . ILE A 1 84 ? -4.755 6.913 9.063 1.00 94.25 84 ILE A N 1
ATOM 603 C CA . ILE A 1 84 ? -6.207 6.974 8.849 1.00 94.25 84 ILE A CA 1
ATOM 604 C C . ILE A 1 84 ? -6.750 8.306 9.370 1.00 94.25 84 ILE A C 1
ATOM 606 O O . ILE A 1 84 ? -6.509 8.677 10.521 1.00 94.25 84 ILE A O 1
ATOM 610 N N . GLN A 1 85 ? -7.500 9.011 8.527 1.00 93.50 85 GLN A N 1
ATOM 611 C CA . GLN A 1 85 ? -8.176 10.270 8.829 1.00 93.50 85 GLN A CA 1
ATOM 612 C C . GLN A 1 85 ? -9.623 10.193 8.332 1.00 93.50 85 GLN A C 1
ATOM 614 O O . GLN A 1 85 ? -9.904 10.333 7.143 1.00 93.50 85 GLN A O 1
ATOM 619 N N . GLY A 1 86 ? -10.561 9.947 9.249 1.00 93.00 86 GLY A N 1
ATOM 620 C CA . GLY A 1 86 ? -11.961 9.718 8.887 1.00 93.00 86 GLY A CA 1
ATOM 621 C C . GLY A 1 86 ? -12.112 8.454 8.041 1.00 93.00 86 GLY A C 1
ATOM 622 O O . GLY A 1 86 ? -11.783 7.365 8.500 1.00 93.00 86 GLY A O 1
ATOM 623 N N . THR A 1 87 ? -12.605 8.607 6.813 1.00 94.62 87 THR A N 1
ATOM 624 C CA . THR A 1 87 ? -12.790 7.520 5.837 1.00 94.62 87 THR A CA 1
ATOM 625 C C . THR A 1 87 ? -11.667 7.468 4.803 1.00 94.62 87 THR A C 1
ATOM 627 O O . THR A 1 87 ? -11.870 6.945 3.717 1.00 94.62 87 THR A O 1
ATOM 630 N N . VAL A 1 88 ? -10.509 8.063 5.088 1.00 96.38 88 VAL A N 1
ATOM 631 C CA . VAL A 1 88 ? -9.364 8.080 4.173 1.00 96.38 88 VAL A CA 1
ATOM 632 C C . VAL A 1 88 ? -8.164 7.446 4.861 1.00 96.38 88 VAL A C 1
ATOM 634 O O . VAL A 1 88 ? -7.883 7.768 6.016 1.00 96.38 88 VAL A O 1
ATOM 637 N N . ALA A 1 89 ? -7.441 6.573 4.161 1.00 96.81 89 ALA A N 1
ATOM 638 C CA . ALA A 1 89 ? -6.138 6.077 4.598 1.00 96.81 89 ALA A CA 1
ATOM 639 C C . ALA A 1 89 ? -5.047 6.456 3.594 1.00 96.81 89 ALA A C 1
ATOM 641 O O . ALA A 1 89 ? -5.243 6.312 2.387 1.00 96.81 89 ALA A O 1
ATOM 642 N N . THR A 1 90 ? -3.892 6.899 4.088 1.00 97.12 90 THR A N 1
ATOM 643 C CA . THR A 1 90 ? -2.733 7.236 3.252 1.00 97.12 90 THR A CA 1
ATOM 644 C C . THR A 1 90 ? -1.505 6.398 3.601 1.00 97.12 90 THR A C 1
ATOM 646 O O . THR A 1 90 ? -1.257 6.073 4.768 1.00 97.12 90 THR A O 1
ATOM 649 N N . LEU A 1 91 ? -0.738 6.027 2.571 1.00 97.25 91 LEU A N 1
ATOM 650 C CA . LEU A 1 91 ? 0.548 5.339 2.677 1.00 97.25 91 LEU A CA 1
ATOM 651 C C . LEU A 1 91 ? 1.540 5.993 1.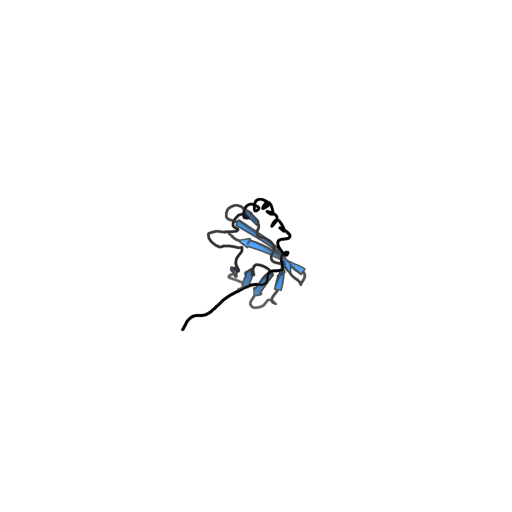712 1.00 97.25 91 LEU A C 1
ATOM 653 O O . LEU A 1 91 ? 1.326 5.973 0.502 1.00 97.25 91 LEU A O 1
ATOM 657 N N . GLN A 1 92 ? 2.648 6.512 2.239 1.00 98.00 92 GLN A N 1
ATOM 658 C CA . GLN A 1 92 ? 3.706 7.106 1.427 1.00 98.00 92 GLN A CA 1
ATOM 659 C C . GLN A 1 92 ? 5.018 6.345 1.607 1.00 98.00 92 GLN A C 1
ATOM 661 O O . GLN A 1 92 ? 5.484 6.143 2.729 1.00 98.00 92 GLN A O 1
ATOM 666 N N . THR A 1 93 ? 5.620 5.919 0.501 1.00 98.31 93 THR A N 1
ATOM 667 C CA . THR A 1 93 ? 6.889 5.183 0.508 1.00 98.31 93 THR A CA 1
ATOM 668 C C . THR A 1 93 ? 7.657 5.397 -0.790 1.00 98.31 93 THR A C 1
ATOM 670 O O . THR A 1 93 ? 7.127 5.929 -1.762 1.00 98.31 93 THR A O 1
ATOM 673 N N . THR A 1 94 ? 8.915 4.975 -0.818 1.00 98.44 94 THR A N 1
ATOM 674 C CA . THR A 1 94 ? 9.760 5.026 -2.010 1.00 98.44 94 THR A CA 1
ATOM 675 C C . THR A 1 94 ? 10.229 3.618 -2.335 1.00 98.44 94 THR A C 1
ATOM 677 O O . THR A 1 94 ? 10.733 2.900 -1.472 1.00 98.44 94 THR A O 1
ATOM 680 N N . SER A 1 95 ? 10.051 3.216 -3.589 1.00 97.62 95 SER A N 1
ATOM 681 C CA . SER A 1 95 ? 10.526 1.932 -4.093 1.00 97.62 95 SER A CA 1
ATOM 682 C C . SER A 1 95 ? 12.045 1.820 -4.072 1.00 97.62 95 SER A C 1
ATOM 684 O O . SER A 1 95 ? 12.776 2.810 -4.094 1.00 97.62 95 SER A O 1
ATOM 686 N N . THR A 1 96 ? 12.518 0.580 -4.131 1.00 94.31 96 THR A N 1
ATOM 687 C CA . THR A 1 96 ? 13.936 0.237 -4.304 1.00 94.31 96 THR A CA 1
ATOM 688 C C . THR A 1 96 ? 14.564 0.865 -5.554 1.00 94.31 96 THR A C 1
ATOM 690 O O . THR A 1 96 ? 15.771 1.086 -5.581 1.00 94.31 96 THR A O 1
ATOM 693 N N . THR A 1 97 ? 13.758 1.214 -6.563 1.00 95.31 97 THR A N 1
ATOM 694 C CA . THR A 1 97 ? 14.189 1.899 -7.792 1.00 95.31 97 THR A CA 1
ATOM 695 C C . THR A 1 97 ? 14.035 3.425 -7.736 1.00 95.31 97 THR A C 1
ATOM 697 O O . THR A 1 97 ? 14.235 4.093 -8.747 1.00 95.31 97 THR A O 1
ATOM 700 N N . GLY A 1 98 ? 13.657 3.999 -6.589 1.00 97.00 98 GLY A N 1
ATOM 701 C CA . GLY A 1 98 ? 13.523 5.448 -6.389 1.00 97.00 98 GLY A CA 1
ATOM 702 C C . GLY A 1 98 ? 12.178 6.056 -6.812 1.00 97.00 98 GLY A C 1
ATOM 703 O O . GLY A 1 98 ? 11.980 7.259 -6.665 1.00 97.00 98 GLY A O 1
ATOM 704 N N . THR A 1 99 ? 11.231 5.259 -7.312 1.00 96.81 99 THR A N 1
ATOM 705 C CA . THR A 1 99 ? 9.855 5.713 -7.588 1.00 96.81 99 THR A CA 1
ATOM 706 C C . THR A 1 99 ? 9.114 5.964 -6.280 1.00 96.81 99 THR A C 1
ATOM 708 O O . THR A 1 99 ? 9.092 5.083 -5.421 1.00 96.81 99 THR A O 1
ATOM 711 N N . VAL A 1 100 ? 8.504 7.139 -6.137 1.00 97.94 100 VAL A N 1
ATOM 712 C CA . VAL A 1 100 ? 7.665 7.490 -4.985 1.00 97.94 100 VAL A CA 1
ATOM 713 C C . VAL A 1 100 ? 6.259 6.927 -5.185 1.00 97.94 100 VAL A C 1
ATOM 715 O O . VAL A 1 100 ? 5.657 7.126 -6.239 1.00 97.94 100 VAL A O 1
ATOM 718 N N . PHE A 1 101 ? 5.738 6.256 -4.163 1.00 97.69 101 PHE A N 1
ATOM 719 C CA . PHE A 1 101 ? 4.348 5.834 -4.058 1.00 97.69 101 PHE A CA 1
ATOM 720 C C . PHE A 1 101 ? 3.624 6.706 -3.036 1.00 97.69 101 PHE A C 1
ATOM 722 O O . PHE A 1 101 ? 4.045 6.787 -1.882 1.00 97.69 101 PHE A O 1
ATOM 729 N N . ASP A 1 102 ? 2.528 7.320 -3.471 1.00 97.38 102 ASP A N 1
ATOM 730 C CA . ASP A 1 102 ? 1.564 8.026 -2.630 1.00 97.38 102 ASP A CA 1
ATOM 731 C C . ASP A 1 102 ? 0.198 7.357 -2.825 1.00 97.38 102 ASP A C 1
ATOM 733 O O . ASP A 1 102 ? -0.458 7.522 -3.856 1.00 97.38 102 ASP A O 1
ATOM 737 N N . VAL A 1 103 ? -0.167 6.482 -1.889 1.00 96.81 103 VAL A N 1
ATOM 738 C CA . VAL A 1 103 ? -1.378 5.659 -1.962 1.00 96.81 103 VAL A CA 1
ATOM 739 C C . VAL A 1 103 ? -2.445 6.288 -1.083 1.00 96.81 103 VAL A C 1
ATOM 741 O O . VAL A 1 103 ? -2.249 6.425 0.122 1.00 96.81 103 VAL A O 1
ATOM 744 N N . THR A 1 104 ? -3.594 6.607 -1.678 1.00 97.06 104 THR A N 1
ATOM 745 C CA . THR A 1 104 ? -4.791 7.083 -0.974 1.00 97.06 104 THR A CA 1
ATOM 746 C C . THR A 1 104 ? -5.924 6.077 -1.156 1.00 97.06 104 THR A C 1
ATOM 748 O O . THR A 1 104 ? -6.243 5.700 -2.282 1.00 97.06 104 THR A O 1
ATOM 751 N N . LEU A 1 105 ? -6.523 5.647 -0.048 1.00 96.12 105 LEU A N 1
ATOM 752 C CA . LEU A 1 105 ? -7.655 4.719 0.010 1.00 96.12 105 LEU A CA 1
ATOM 753 C C . LEU A 1 105 ? -8.869 5.440 0.604 1.00 96.12 105 LEU A C 1
ATOM 755 O O . LEU A 1 105 ? -8.702 6.190 1.567 1.00 96.12 105 LEU A O 1
ATOM 759 N N . THR A 1 106 ? -10.065 5.192 0.065 1.00 93.38 106 THR A N 1
ATOM 760 C CA . THR A 1 106 ? -11.339 5.810 0.487 1.00 93.38 106 THR A CA 1
ATOM 761 C C . THR A 1 106 ? -12.458 4.787 0.578 1.00 93.38 106 THR A C 1
ATOM 763 O O .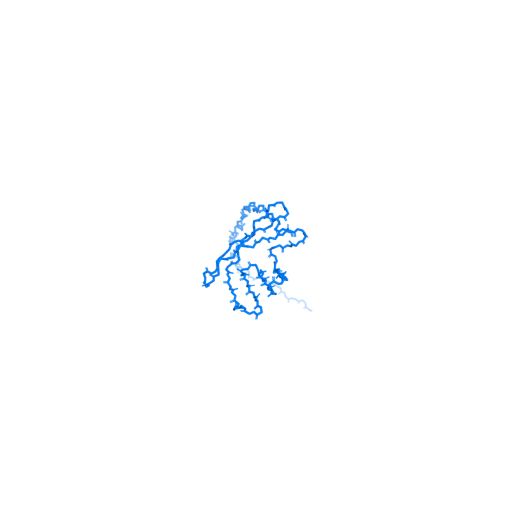 THR A 1 106 ? -12.512 3.952 -0.353 1.00 93.38 106 THR A O 1
#

Secondary structure (DSSP, 8-state):
---------------------------PPPPPPPP-EETTEETTS-EEEEETTTTEEEEE-SSEEEEEETTEEEEEEEPPPPEEETTEEEEEEE-TTS-EEEEEE-

pLDDT: mean 83.21, std 18.25, range [37.81, 98.44]

Radius of gyration: 31.26 Å; chains: 1; bounding box: 36×77×81 Å